Protein AF-A0A4Q1D822-F1 (afdb_monomer)

Nearest PDB structures (foldseek):
  1s52-assembly2_B  TM=8.138E-01  e=4.184E+00  Halobacterium salinarum

Foldseek 3Di:
DDPDPVVVVVVVVVVVVVVVVVVVVPDDPDPDDDDDCPVVVLVCLVVCLVVLVVVLVVLVVVLVVPPDALLSVLSVLLSVLSVLVSVLSVQVSCCVPVVDNPQCVVQNPVRSVVVSVVSVVSSVVSNVSSVVSNVVVVVVD

Solvent-accessible surface area (backbone atoms only — not comparable to full-atom values): 7660 Å² total; per-residue (Å²): 135,88,81,54,72,68,60,59,52,52,51,52,52,51,51,53,56,53,53,52,60,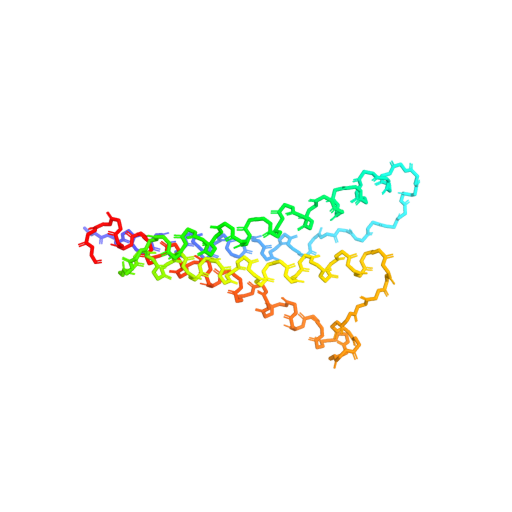62,55,72,74,65,71,75,86,80,84,82,88,85,88,85,64,66,66,62,55,48,52,49,56,60,52,43,53,60,54,49,51,51,50,36,53,51,32,47,52,51,22,61,69,40,71,71,60,52,40,19,55,8,37,44,32,32,25,53,14,45,47,47,47,46,52,51,51,52,48,52,48,41,27,73,76,66,74,46,53,65,47,36,73,76,50,35,68,69,41,21,54,49,52,50,52,50,45,48,54,49,24,53,51,28,34,53,52,8,52,50,30,31,53,38,34,76,69,78,96

Organism: NCBI:txid2508721

Radius of gyration: 19.36 Å; Cα contacts (8 Å, |Δi|>4): 103; chains: 1; bounding box: 50×47×45 Å

Secondary structure (DSSP, 8-state):
----HHHHHHHHHHHHHHHHHHHTT---------SSSHHHHHHHHHHHHHHHHHHHHHHHHHHHHS-SSHHHHHHHHHHHHHHHHHHHHHHHHHHHHH---HHHHHHHHHHHHHHHHHHHHHHHHHHHHHHHHHHHHHTT-

Mean predicted aligned error: 12.88 Å

Sequence (141 aa):
MKTSIRTKTAAALLCTVLSISAIAQSSPVDEGHMHGATGMSFWFGVMELPFLFICVVFAFMTASALKGGKFGKGMKLMAWGFVVMAVGHLHMQVDHFYHFNLFNLLFGETGGSLAWFLALVVTWLLSAAGFYSMYKAGKGR

pLDDT: mean 76.19, std 17.46, range [38.41, 95.0]

Structure (mmCIF, N/CA/C/O backbone):
data_AF-A0A4Q1D822-F1
#
_entry.id   AF-A0A4Q1D822-F1
#
loop_
_atom_site.group_PDB
_atom_site.id
_atom_site.type_symbol
_atom_site.label_atom_id
_atom_site.label_alt_id
_atom_site.label_comp_id
_atom_site.label_asym_id
_atom_site.label_entity_id
_atom_site.label_seq_id
_atom_site.pdbx_PDB_ins_code
_atom_site.Cartn_x
_atom_site.Cartn_y
_atom_site.Cartn_z
_atom_site.occupancy
_atom_site.B_iso_or_equiv
_atom_site.auth_seq_id
_atom_site.auth_comp_id
_atom_site.auth_asym_id
_atom_site.auth_atom_id
_atom_site.pdbx_PDB_model_num
ATOM 1 N N . MET A 1 1 ? -7.551 33.210 25.308 1.00 45.09 1 MET A N 1
ATOM 2 C CA . MET A 1 1 ? -7.482 32.966 23.850 1.00 45.09 1 MET A CA 1
ATOM 3 C C . MET A 1 1 ? -7.088 31.502 23.608 1.00 45.09 1 MET A C 1
ATOM 5 O O . MET A 1 1 ? -5.927 31.157 23.768 1.00 45.09 1 MET A O 1
ATOM 9 N N . LYS A 1 2 ? -8.056 30.603 23.362 1.00 49.00 2 LYS A N 1
ATOM 10 C CA . LYS A 1 2 ? -7.825 29.151 23.183 1.00 49.00 2 LYS A CA 1
ATOM 11 C C . LYS A 1 2 ? -7.451 28.867 21.722 1.00 49.00 2 LYS A C 1
ATOM 13 O O . LYS A 1 2 ? -8.322 28.584 20.905 1.00 49.00 2 LYS A O 1
ATOM 18 N N . THR A 1 3 ? -6.170 28.960 21.376 1.00 47.88 3 THR A N 1
ATOM 19 C CA . THR A 1 3 ? -5.669 28.496 20.074 1.00 47.88 3 THR A CA 1
ATOM 20 C C . THR A 1 3 ? -5.737 26.968 20.029 1.00 47.88 3 THR A C 1
ATOM 22 O O . THR A 1 3 ? -5.045 26.255 20.752 1.00 47.88 3 THR A O 1
ATOM 25 N N . SER A 1 4 ? -6.677 26.484 19.220 1.00 50.56 4 SER A N 1
ATOM 26 C CA . SER A 1 4 ? -7.065 25.084 19.072 1.00 50.56 4 SER A CA 1
ATOM 27 C C . SER A 1 4 ? -5.874 24.196 18.703 1.00 50.56 4 SER A C 1
ATOM 29 O O . SER A 1 4 ? -5.200 24.427 17.707 1.00 50.56 4 SER A O 1
ATOM 31 N N . ILE A 1 5 ? -5.652 23.122 19.464 1.00 55.75 5 ILE A N 1
ATOM 32 C CA . ILE A 1 5 ? -4.654 22.059 19.211 1.00 55.75 5 ILE A CA 1
ATOM 33 C C . ILE A 1 5 ? -4.689 21.528 17.758 1.00 55.75 5 ILE A C 1
ATOM 35 O O . ILE A 1 5 ? -3.686 21.027 17.246 1.00 55.75 5 ILE A O 1
ATOM 39 N N . ARG A 1 6 ? -5.823 21.690 17.063 1.00 50.84 6 ARG A N 1
ATOM 40 C CA . ARG A 1 6 ? -6.012 21.321 15.653 1.00 50.84 6 ARG A CA 1
ATOM 41 C C . ARG A 1 6 ? -5.179 22.150 14.667 1.00 50.84 6 ARG A C 1
ATOM 43 O O . ARG A 1 6 ? -4.726 21.595 13.675 1.00 50.84 6 ARG A O 1
ATOM 50 N N . THR A 1 7 ? -4.934 23.439 14.921 1.00 52.22 7 THR A N 1
ATOM 51 C CA . THR A 1 7 ? -4.110 24.261 14.009 1.00 52.22 7 THR A CA 1
ATOM 52 C C . THR A 1 7 ? -2.619 23.989 14.180 1.00 52.22 7 THR A C 1
ATOM 54 O O . THR A 1 7 ? -1.880 23.998 13.201 1.00 52.22 7 THR A O 1
ATOM 57 N N . LYS A 1 8 ? -2.178 23.649 15.397 1.00 47.47 8 LYS A N 1
ATOM 58 C CA . LYS A 1 8 ? -0.777 23.288 15.672 1.00 47.47 8 LYS A CA 1
ATOM 59 C C . LYS A 1 8 ? -0.382 21.943 15.050 1.00 47.47 8 LYS A C 1
ATOM 61 O O . LYS A 1 8 ? 0.723 21.804 14.543 1.00 47.47 8 LYS A O 1
ATOM 66 N N . THR A 1 9 ? -1.297 20.972 15.047 1.00 54.53 9 THR A N 1
ATOM 67 C CA . THR A 1 9 ? -1.075 19.643 14.445 1.00 54.53 9 THR A CA 1
ATOM 68 C C . THR A 1 9 ? -1.091 19.681 12.917 1.00 54.53 9 THR A C 1
ATOM 70 O O . THR A 1 9 ? -0.238 19.053 12.298 1.00 54.53 9 THR A O 1
ATOM 73 N N . ALA A 1 10 ? -1.982 20.469 12.305 1.00 55.44 10 ALA A N 1
ATOM 74 C CA . ALA A 1 10 ? -1.991 20.673 10.855 1.00 55.44 10 ALA A CA 1
ATOM 75 C C . ALA A 1 10 ? -0.714 21.374 10.356 1.00 55.44 10 ALA A C 1
ATOM 77 O O . ALA A 1 10 ? -0.135 20.942 9.365 1.00 55.44 10 ALA A O 1
ATOM 78 N N . ALA A 1 11 ? -0.230 22.396 11.072 1.00 56.34 11 ALA A N 1
ATOM 79 C CA . ALA A 1 11 ? 1.012 23.090 10.726 1.00 56.34 11 ALA A CA 1
ATOM 80 C C . ALA A 1 11 ? 2.258 22.191 10.870 1.00 56.34 11 ALA A C 1
ATOM 82 O O . ALA A 1 11 ? 3.143 22.233 10.022 1.00 56.34 11 ALA A O 1
ATOM 83 N N . ALA A 1 12 ? 2.309 21.330 11.894 1.00 57.88 12 ALA A N 1
ATOM 84 C CA . ALA A 1 12 ? 3.409 20.379 12.079 1.00 57.88 12 ALA A CA 1
ATOM 85 C C . ALA A 1 12 ? 3.443 19.286 10.991 1.00 57.88 12 ALA A C 1
ATOM 87 O O . ALA A 1 12 ? 4.521 18.920 10.521 1.00 57.88 12 ALA A O 1
ATOM 88 N N . LEU A 1 13 ? 2.273 18.807 10.551 1.00 56.47 13 LEU A N 1
ATOM 89 C CA . LEU A 1 13 ? 2.137 17.886 9.414 1.00 56.47 13 LEU A CA 1
ATOM 90 C C . LEU A 1 13 ? 2.542 18.553 8.091 1.00 56.47 13 LEU A C 1
ATOM 92 O O . LEU A 1 13 ? 3.227 17.938 7.283 1.00 56.47 13 LEU A O 1
ATOM 96 N N . LEU A 1 14 ? 2.185 19.826 7.887 1.00 52.56 14 LEU A N 1
ATOM 97 C CA . LEU A 1 14 ? 2.583 20.570 6.689 1.00 52.56 14 LEU A CA 1
ATOM 98 C C . LEU A 1 14 ? 4.102 20.814 6.644 1.00 52.56 14 LEU A C 1
ATOM 100 O O . LEU A 1 14 ? 4.722 20.609 5.605 1.00 52.56 14 LEU A O 1
ATOM 104 N N . CYS A 1 15 ? 4.713 21.191 7.775 1.00 51.56 15 CYS A N 1
ATOM 105 C CA . CYS A 1 15 ? 6.163 21.385 7.867 1.00 51.56 15 CYS A CA 1
ATOM 106 C C . CYS A 1 15 ? 6.942 20.083 7.652 1.00 51.56 15 CYS A C 1
ATOM 108 O O . CYS A 1 15 ? 7.953 20.098 6.962 1.00 51.56 15 CYS A O 1
ATOM 110 N N . THR A 1 16 ? 6.470 18.951 8.184 1.00 55.38 16 THR A N 1
ATOM 111 C CA . THR A 1 16 ? 7.148 17.655 7.983 1.00 55.38 16 THR A CA 1
ATOM 112 C C . THR A 1 16 ? 7.058 17.167 6.536 1.00 55.38 16 THR A C 1
ATOM 114 O O . THR A 1 16 ? 8.054 16.683 6.004 1.00 55.38 16 THR A O 1
ATOM 117 N N . VAL A 1 17 ? 5.926 17.370 5.852 1.00 56.91 17 VAL A N 1
ATOM 118 C CA . VAL A 1 17 ? 5.781 17.051 4.416 1.00 56.91 17 VAL A CA 1
ATOM 119 C C . VAL A 1 17 ? 6.678 17.941 3.537 1.00 56.91 17 VAL A C 1
ATOM 121 O O . VAL A 1 17 ? 7.291 17.453 2.582 1.00 56.91 17 VAL A O 1
ATOM 124 N N . LEU A 1 18 ? 6.823 19.225 3.882 1.00 53.97 18 LEU A N 1
ATOM 125 C CA . LEU A 1 18 ? 7.717 20.150 3.174 1.00 53.97 18 LEU A CA 1
ATOM 126 C C . LEU A 1 18 ? 9.202 19.808 3.384 1.00 53.97 18 LEU A C 1
ATOM 128 O O . LEU A 1 18 ? 9.978 19.871 2.433 1.00 53.97 18 LEU A O 1
ATOM 132 N N . SER A 1 19 ? 9.601 19.380 4.586 1.00 49.41 19 SER A N 1
ATOM 133 C CA . SER A 1 19 ? 10.987 18.973 4.862 1.00 49.41 19 SER A CA 1
ATOM 134 C C . SER A 1 19 ? 11.393 17.683 4.140 1.00 49.41 19 SER A C 1
ATOM 136 O O . SER A 1 19 ? 12.526 17.584 3.679 1.00 49.41 19 SER A O 1
ATOM 138 N N . ILE A 1 20 ? 10.485 16.714 3.984 1.00 54.12 20 ILE A N 1
ATOM 139 C CA . ILE A 1 20 ? 10.774 15.463 3.254 1.00 54.12 20 ILE A CA 1
ATOM 140 C C . ILE A 1 20 ? 10.948 15.730 1.749 1.00 54.12 20 ILE A C 1
ATOM 142 O O . ILE A 1 20 ? 11.806 15.124 1.111 1.00 54.12 20 ILE A O 1
ATOM 146 N N . SER A 1 21 ? 10.205 16.695 1.196 1.00 50.19 21 SER A N 1
ATOM 147 C CA . SER A 1 21 ? 10.321 17.091 -0.218 1.00 50.19 21 SER A CA 1
ATOM 148 C C . SER A 1 21 ? 11.667 17.758 -0.537 1.00 50.19 21 SER A C 1
ATOM 150 O O . SER A 1 21 ? 12.198 17.568 -1.626 1.00 50.19 21 SER A O 1
ATOM 152 N N . ALA A 1 22 ? 12.247 18.490 0.422 1.00 50.66 22 ALA A N 1
ATOM 153 C CA . ALA A 1 22 ? 13.563 19.113 0.270 1.00 50.66 22 ALA A CA 1
ATOM 154 C C . ALA A 1 22 ? 14.727 18.103 0.352 1.00 50.66 22 ALA A C 1
ATOM 156 O O . ALA A 1 22 ? 15.766 18.323 -0.261 1.00 50.66 22 ALA A O 1
ATOM 157 N N . ILE A 1 23 ? 14.554 16.991 1.077 1.00 51.72 23 ILE A N 1
ATOM 158 C CA . ILE A 1 23 ? 15.586 15.948 1.235 1.00 51.72 23 ILE A CA 1
ATOM 159 C C . ILE A 1 23 ? 15.535 14.932 0.080 1.00 51.72 23 ILE A C 1
ATOM 161 O O . ILE A 1 23 ? 16.567 14.413 -0.335 1.00 51.72 23 ILE A O 1
ATOM 165 N N . ALA A 1 24 ? 14.357 14.685 -0.502 1.00 47.56 24 ALA A N 1
ATOM 166 C CA . ALA A 1 24 ? 14.207 13.773 -1.641 1.00 47.56 24 ALA A CA 1
ATOM 167 C C . ALA A 1 24 ? 14.873 14.272 -2.945 1.00 47.56 24 ALA A C 1
ATOM 169 O O . ALA A 1 24 ? 15.074 13.484 -3.863 1.00 47.56 24 ALA A O 1
ATOM 170 N N . GLN A 1 25 ? 15.225 15.561 -3.035 1.00 48.28 25 GLN A N 1
ATOM 171 C CA . GLN A 1 25 ? 15.909 16.149 -4.197 1.00 48.28 25 GLN A CA 1
ATOM 172 C C . GLN A 1 25 ? 17.440 16.1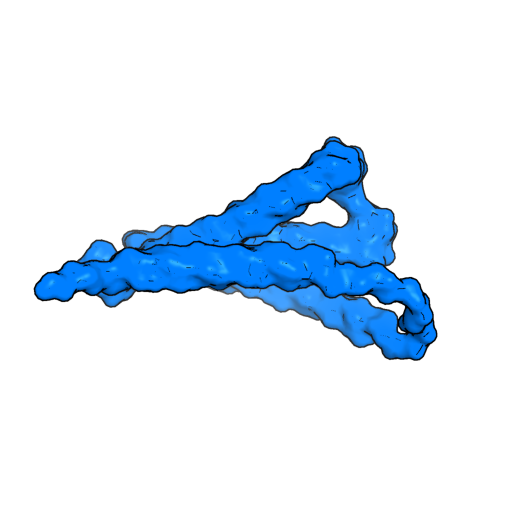91 -4.062 1.00 48.28 25 GLN A C 1
ATOM 174 O O . GLN A 1 25 ? 18.113 16.607 -5.001 1.00 48.28 25 GLN A O 1
ATOM 179 N N . SER A 1 26 ? 18.004 15.768 -2.925 1.00 42.22 26 SER A N 1
ATOM 180 C CA . SER A 1 26 ? 19.443 15.870 -2.649 1.00 42.22 26 SER A CA 1
ATOM 181 C C . SER A 1 26 ? 20.175 14.529 -2.630 1.00 42.22 26 SER A C 1
ATOM 183 O O . SER A 1 26 ? 21.231 14.436 -2.009 1.00 42.22 26 SER A O 1
ATOM 185 N N . SER A 1 27 ? 19.645 13.480 -3.264 1.00 41.59 27 SER A N 1
ATOM 186 C CA . SER A 1 27 ? 20.419 12.249 -3.449 1.00 41.59 27 SER A CA 1
ATOM 187 C C . SER A 1 27 ? 21.481 12.486 -4.529 1.00 41.59 27 SER A C 1
ATOM 189 O O . SER A 1 27 ? 21.111 12.722 -5.680 1.00 41.59 27 SER A O 1
ATOM 191 N N . PRO A 1 28 ? 22.786 12.454 -4.198 1.00 43.53 28 PRO A N 1
ATOM 192 C CA . PRO A 1 28 ? 23.818 12.437 -5.220 1.00 43.53 28 PRO A CA 1
ATOM 193 C C . PRO A 1 28 ? 23.679 11.145 -6.034 1.00 43.53 28 PRO A C 1
ATOM 195 O O . PRO A 1 28 ? 23.493 10.062 -5.478 1.00 43.53 28 PRO A O 1
ATOM 198 N N . VAL A 1 29 ? 23.746 11.278 -7.358 1.00 45.53 29 VAL A N 1
ATOM 199 C CA . VAL A 1 29 ? 23.978 10.161 -8.275 1.00 45.53 29 VAL A CA 1
ATOM 200 C C . VAL A 1 29 ? 25.403 9.687 -8.002 1.00 45.53 29 VAL A C 1
ATOM 202 O O . VAL A 1 29 ? 26.357 10.335 -8.423 1.00 45.53 29 VAL A O 1
ATOM 205 N N . ASP A 1 30 ? 25.544 8.629 -7.206 1.00 38.41 30 ASP A N 1
ATOM 206 C CA . ASP A 1 30 ? 26.844 8.043 -6.886 1.00 38.41 30 ASP A CA 1
ATOM 207 C C . ASP A 1 30 ? 27.237 7.074 -8.009 1.00 38.41 30 ASP A C 1
ATOM 209 O O . ASP A 1 30 ? 26.714 5.961 -8.127 1.00 38.41 30 ASP A O 1
ATOM 213 N N . GLU A 1 31 ? 28.125 7.538 -8.888 1.00 45.25 31 GLU A N 1
ATOM 214 C CA . GLU A 1 31 ? 28.810 6.694 -9.856 1.00 45.25 31 GLU A CA 1
ATOM 215 C C . GLU A 1 31 ? 29.879 5.849 -9.144 1.00 45.25 31 GLU A C 1
ATOM 217 O O . GLU A 1 31 ? 30.940 6.331 -8.763 1.00 45.25 31 GLU A O 1
ATOM 222 N N . GLY A 1 32 ? 29.617 4.545 -9.046 1.00 43.91 32 GLY A N 1
ATOM 223 C CA . GLY A 1 32 ? 30.651 3.515 -9.127 1.00 43.91 32 GLY A CA 1
ATOM 224 C C . GLY A 1 32 ? 31.504 3.253 -7.885 1.00 43.91 32 GLY A C 1
ATOM 225 O O . GLY A 1 32 ? 32.682 3.593 -7.871 1.00 43.91 32 GLY A O 1
ATOM 226 N N . HIS A 1 33 ? 30.993 2.434 -6.958 1.00 38.62 33 HIS A N 1
ATOM 227 C CA . HIS A 1 33 ? 31.802 1.508 -6.146 1.00 38.62 33 HIS A CA 1
ATOM 228 C C . HIS A 1 33 ? 31.252 0.073 -6.277 1.00 38.62 33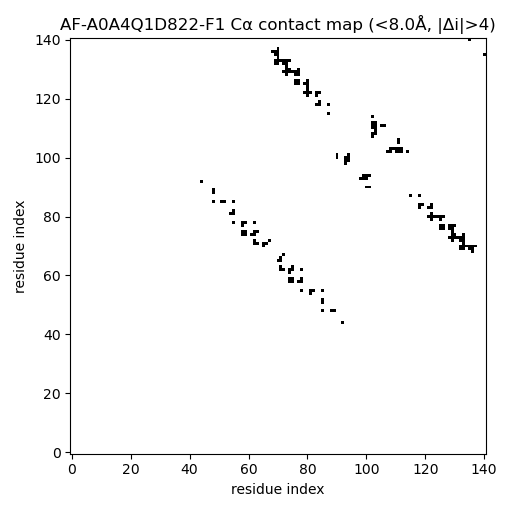 HIS A C 1
ATOM 230 O O . HIS A 1 33 ? 30.341 -0.354 -5.570 1.00 38.62 33 HIS A O 1
ATOM 236 N N . MET A 1 34 ? 31.812 -0.676 -7.232 1.00 49.44 34 MET A N 1
ATOM 237 C CA . MET A 1 34 ? 31.618 -2.120 -7.400 1.00 49.44 34 MET A CA 1
ATOM 238 C C . MET A 1 34 ? 32.492 -2.909 -6.408 1.00 49.44 34 MET A C 1
ATOM 240 O O . MET A 1 34 ? 33.631 -2.528 -6.158 1.00 49.44 34 MET A O 1
ATOM 244 N N . HIS A 1 35 ? 31.969 -4.066 -5.976 1.00 46.47 35 HIS A N 1
ATOM 245 C CA . HIS A 1 35 ? 32.593 -5.162 -5.203 1.00 46.47 35 HIS A CA 1
ATOM 246 C C . HIS A 1 35 ? 32.416 -5.152 -3.671 1.00 46.47 35 HIS A C 1
ATOM 248 O O . HIS A 1 35 ? 33.328 -4.839 -2.916 1.00 46.47 35 HIS A O 1
ATOM 254 N N . GLY A 1 36 ? 31.253 -5.635 -3.204 1.00 43.97 36 GLY A N 1
ATOM 255 C CA . GLY A 1 36 ? 31.102 -6.129 -1.823 1.00 43.97 36 GLY A CA 1
ATOM 256 C C . GLY A 1 36 ? 29.669 -6.372 -1.328 1.00 43.97 36 GLY A C 1
ATOM 257 O O . GLY A 1 36 ? 29.459 -7.220 -0.468 1.00 43.97 36 GLY A O 1
ATOM 258 N N . ALA A 1 37 ? 28.672 -5.677 -1.885 1.00 52.50 37 ALA A N 1
ATOM 259 C CA . ALA A 1 37 ? 27.312 -5.627 -1.323 1.00 52.50 37 ALA A CA 1
ATOM 260 C C . ALA A 1 37 ? 26.236 -6.422 -2.097 1.00 52.50 37 ALA A C 1
ATOM 262 O O . ALA A 1 37 ? 25.056 -6.336 -1.771 1.00 52.50 37 ALA A O 1
ATOM 263 N N . THR A 1 38 ? 26.597 -7.199 -3.122 1.00 62.94 38 THR A N 1
ATOM 264 C CA . THR A 1 38 ? 25.611 -7.828 -4.024 1.00 62.94 38 THR A CA 1
ATOM 265 C C . THR A 1 38 ? 24.881 -9.015 -3.396 1.00 62.94 38 THR A C 1
ATOM 267 O O . THR A 1 38 ? 23.672 -9.148 -3.560 1.00 62.94 38 THR A O 1
ATOM 270 N N . GLY A 1 39 ? 25.581 -9.854 -2.626 1.00 67.12 39 GLY A N 1
ATOM 271 C CA . GLY A 1 39 ? 24.971 -11.033 -2.004 1.00 67.12 39 GLY A CA 1
ATOM 272 C C . GLY A 1 39 ? 23.948 -10.673 -0.925 1.00 67.12 39 GLY A C 1
ATOM 273 O O . GLY A 1 39 ? 22.840 -11.198 -0.924 1.00 67.12 39 GLY A O 1
ATOM 274 N N . MET A 1 40 ? 24.294 -9.756 -0.017 1.00 76.44 40 MET A N 1
ATOM 275 C CA . MET A 1 40 ? 23.429 -9.411 1.115 1.00 76.44 40 MET A CA 1
ATOM 276 C C . MET A 1 40 ? 22.145 -8.708 0.660 1.00 76.44 40 MET A C 1
ATOM 278 O O . MET A 1 40 ? 21.065 -9.116 1.079 1.00 76.44 40 MET A O 1
ATOM 282 N N . SER A 1 41 ? 22.236 -7.725 -0.240 1.00 78.06 41 SER A N 1
ATOM 283 C CA . SER A 1 41 ? 21.062 -7.035 -0.796 1.00 78.06 41 SER A CA 1
ATOM 284 C C . SER A 1 41 ? 20.138 -7.986 -1.562 1.00 78.06 41 SER A C 1
ATOM 286 O O . SER A 1 41 ? 18.921 -7.905 -1.410 1.00 78.06 41 SER A O 1
ATOM 288 N N . PHE A 1 42 ? 20.707 -8.945 -2.305 1.00 79.62 42 PHE A N 1
ATOM 289 C CA . PHE A 1 42 ? 19.938 -10.003 -2.963 1.00 79.62 42 PHE A CA 1
ATOM 290 C C . PHE A 1 42 ? 19.173 -10.863 -1.950 1.00 79.62 42 PHE A C 1
ATOM 292 O O . PHE A 1 42 ? 17.959 -11.021 -2.059 1.00 79.62 42 PHE A O 1
ATOM 299 N N . TRP A 1 43 ? 19.857 -11.372 -0.922 1.00 82.75 43 TRP A N 1
ATOM 300 C CA . TRP A 1 43 ? 19.226 -12.187 0.119 1.00 82.75 43 TRP A CA 1
ATOM 301 C C . TRP A 1 43 ? 18.157 -11.418 0.902 1.00 82.75 43 TRP A C 1
ATOM 303 O O . TRP A 1 43 ? 17.116 -11.995 1.209 1.00 82.75 43 TRP A O 1
ATOM 313 N N . PHE A 1 44 ? 18.364 -10.128 1.183 1.00 83.56 44 PHE A N 1
ATOM 314 C CA . PHE A 1 44 ? 17.339 -9.284 1.802 1.00 83.56 44 PHE A CA 1
ATOM 315 C C . PHE A 1 44 ? 16.114 -9.116 0.903 1.00 83.56 44 PHE A C 1
ATOM 317 O O . PHE A 1 44 ? 15.005 -9.306 1.392 1.00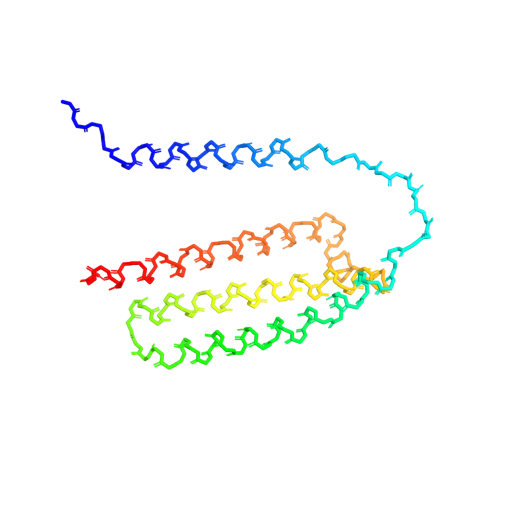 83.56 44 PHE A O 1
ATOM 324 N N . GLY A 1 45 ? 16.291 -8.834 -0.391 1.00 81.00 45 GLY A N 1
ATOM 325 C CA . GLY A 1 45 ? 15.169 -8.714 -1.328 1.00 81.00 45 GLY A CA 1
ATOM 326 C C . GLY A 1 45 ? 14.401 -10.025 -1.520 1.00 81.00 45 GLY A C 1
ATOM 327 O O . GLY A 1 45 ? 13.170 -10.039 -1.541 1.00 81.00 45 GLY A O 1
ATOM 328 N N . VAL A 1 46 ? 15.110 -11.157 -1.569 1.00 83.38 46 VAL A N 1
ATOM 329 C CA . VAL A 1 46 ? 14.488 -12.488 -1.646 1.00 83.38 46 VAL A CA 1
ATOM 330 C C . VAL A 1 46 ? 13.733 -12.831 -0.363 1.00 83.38 46 VAL A C 1
ATOM 332 O O . VAL A 1 46 ? 12.636 -13.375 -0.443 1.00 83.38 46 VAL A O 1
ATOM 335 N N . MET A 1 47 ? 14.286 -12.511 0.810 1.00 87.25 47 MET A N 1
ATOM 336 C CA . MET A 1 47 ? 13.633 -12.753 2.103 1.00 87.25 47 MET A CA 1
ATOM 337 C C . MET A 1 47 ? 12.498 -11.766 2.389 1.00 87.25 47 MET A C 1
ATOM 339 O O . MET A 1 47 ? 11.559 -12.105 3.107 1.00 87.25 47 MET A O 1
ATOM 343 N N . GLU A 1 48 ? 12.535 -10.569 1.812 1.00 86.81 48 GLU A N 1
ATOM 344 C CA . GLU A 1 48 ? 11.475 -9.573 1.934 1.00 86.81 48 GLU A CA 1
ATOM 345 C C . GLU A 1 48 ? 10.142 -10.105 1.394 1.00 86.81 48 GLU A C 1
ATOM 347 O O . GLU A 1 48 ? 9.127 -9.998 2.081 1.00 86.81 48 GLU A O 1
ATOM 352 N N . LEU A 1 49 ? 10.133 -10.753 0.225 1.00 88.44 49 LEU A N 1
ATOM 353 C CA . LEU A 1 49 ? 8.909 -11.269 -0.400 1.00 88.44 49 LEU A CA 1
ATOM 354 C C . LEU A 1 49 ? 8.100 -12.250 0.477 1.00 88.44 49 LEU A C 1
ATOM 356 O O . LEU A 1 49 ? 6.897 -12.021 0.639 1.00 88.44 49 LEU A O 1
ATOM 360 N N . PRO A 1 50 ? 8.677 -13.313 1.078 1.00 88.81 50 PRO A N 1
ATOM 361 C CA . PRO A 1 50 ? 7.930 -14.206 1.957 1.00 88.81 50 PRO A CA 1
ATOM 362 C C . PRO A 1 50 ? 7.468 -13.512 3.243 1.00 88.81 50 PRO A C 1
ATOM 364 O O . PRO A 1 50 ? 6.331 -13.738 3.662 1.00 88.81 50 PRO A O 1
ATOM 367 N N . PHE A 1 51 ? 8.274 -12.634 3.853 1.00 91.44 51 PHE A N 1
ATOM 368 C CA . PHE A 1 51 ? 7.829 -11.881 5.035 1.00 91.44 51 PHE A CA 1
ATOM 369 C C . PHE A 1 51 ? 6.660 -10.958 4.715 1.00 91.44 51 PHE A C 1
ATOM 371 O O . PHE A 1 51 ? 5.694 -10.875 5.478 1.00 91.44 51 PHE A O 1
ATOM 378 N N . LEU A 1 52 ? 6.726 -10.296 3.568 1.00 91.00 52 LEU A N 1
ATOM 379 C CA . LEU A 1 52 ? 5.705 -9.371 3.122 1.00 91.00 52 LEU A CA 1
ATOM 380 C C . LEU A 1 52 ? 4.416 -10.127 2.763 1.00 91.00 52 LEU A C 1
ATOM 382 O O . LEU A 1 52 ? 3.330 -9.727 3.189 1.00 91.00 52 LEU A O 1
ATOM 386 N N . PHE A 1 53 ? 4.525 -11.282 2.104 1.00 90.88 53 PHE A N 1
ATOM 387 C CA . PHE A 1 53 ? 3.388 -12.164 1.842 1.00 90.88 53 PHE A CA 1
ATOM 388 C C . PHE A 1 53 ? 2.693 -12.608 3.137 1.00 90.88 53 PHE A C 1
ATOM 390 O O . PHE A 1 53 ? 1.477 -12.451 3.275 1.00 90.88 53 PHE A O 1
ATOM 397 N N . ILE A 1 54 ? 3.460 -13.099 4.116 1.00 93.25 54 ILE A N 1
ATOM 398 C CA . ILE A 1 54 ? 2.929 -13.496 5.427 1.00 93.25 54 ILE A CA 1
ATOM 399 C C . ILE A 1 54 ? 2.263 -12.292 6.108 1.00 93.25 54 ILE A C 1
ATOM 401 O O . ILE A 1 54 ? 1.140 -12.414 6.595 1.00 93.25 54 ILE A O 1
ATOM 405 N N . CYS A 1 55 ? 2.897 -11.118 6.090 1.00 93.38 55 CYS A N 1
ATOM 406 C CA . CYS A 1 55 ? 2.344 -9.890 6.663 1.00 93.38 55 CYS A CA 1
ATOM 407 C C . CYS A 1 55 ? 0.969 -9.541 6.069 1.00 93.38 55 CYS A C 1
ATOM 409 O O . CYS A 1 55 ? 0.017 -9.298 6.814 1.00 93.38 55 CYS A O 1
ATOM 411 N N . VAL A 1 56 ? 0.828 -9.587 4.741 1.00 93.50 56 VAL A N 1
ATOM 412 C CA . VAL A 1 56 ? -0.445 -9.318 4.052 1.00 93.50 56 VAL A CA 1
ATOM 413 C C . VAL A 1 56 ? -1.512 -10.344 4.436 1.00 93.50 56 VAL A C 1
ATOM 415 O O . VAL A 1 56 ? -2.639 -9.965 4.772 1.00 93.50 56 VAL A O 1
ATOM 418 N N . VAL A 1 57 ? -1.170 -11.636 4.445 1.00 93.38 57 VAL A N 1
ATOM 419 C CA . VAL A 1 57 ? -2.098 -12.709 4.840 1.00 93.38 57 VAL A CA 1
ATOM 420 C C . VAL A 1 57 ? -2.583 -12.500 6.273 1.00 93.38 57 VAL A C 1
ATOM 422 O O . VAL A 1 57 ? -3.792 -12.470 6.518 1.00 93.38 57 VAL A O 1
ATOM 425 N N . PHE A 1 58 ? -1.668 -12.273 7.215 1.00 93.94 58 PHE A N 1
ATOM 426 C CA . PHE A 1 58 ? -2.023 -12.024 8.610 1.00 93.94 58 PHE A CA 1
ATOM 427 C C . PHE A 1 58 ? -2.812 -10.726 8.789 1.00 93.94 58 PHE A C 1
ATOM 429 O O . PHE A 1 58 ? -3.718 -10.683 9.626 1.00 93.94 58 PHE A O 1
ATOM 436 N N . ALA A 1 59 ? -2.551 -9.690 7.992 1.00 91.31 59 ALA A N 1
ATOM 437 C CA . ALA A 1 59 ? -3.342 -8.465 8.016 1.00 91.31 59 ALA A CA 1
ATOM 438 C C . ALA A 1 59 ? -4.805 -8.731 7.622 1.00 91.31 59 ALA A C 1
ATOM 440 O O . ALA A 1 59 ? -5.715 -8.260 8.311 1.00 91.31 59 ALA A O 1
ATOM 441 N N . PHE A 1 60 ? -5.056 -9.541 6.587 1.00 91.38 60 PHE A N 1
ATOM 442 C CA . PHE A 1 60 ? -6.417 -9.941 6.205 1.00 91.38 60 PHE A CA 1
ATOM 443 C C . PHE A 1 60 ? -7.068 -10.906 7.197 1.00 91.38 60 PHE A C 1
ATOM 445 O O . PHE A 1 60 ? -8.259 -10.756 7.489 1.00 91.38 60 PHE A O 1
ATOM 452 N N . MET A 1 61 ? -6.316 -11.865 7.744 1.00 92.06 61 MET A N 1
ATOM 453 C CA . MET A 1 61 ? -6.811 -12.754 8.801 1.00 92.06 61 MET A CA 1
ATOM 454 C C . MET A 1 61 ? -7.240 -11.944 10.026 1.00 92.06 61 MET A C 1
ATOM 456 O O . MET A 1 61 ? -8.352 -12.114 10.522 1.00 92.06 61 MET A O 1
ATOM 460 N N . THR A 1 62 ? -6.410 -10.992 10.452 1.00 90.38 62 THR A N 1
ATOM 461 C CA . THR A 1 62 ? -6.706 -10.087 11.570 1.00 90.38 62 THR A CA 1
ATOM 462 C C . THR A 1 62 ? -7.914 -9.208 11.256 1.00 90.38 62 THR A C 1
ATOM 464 O O . THR A 1 62 ? -8.834 -9.111 12.067 1.00 90.38 62 THR A O 1
ATOM 467 N N . ALA A 1 63 ? -7.980 -8.622 10.057 1.00 89.50 63 ALA A N 1
ATOM 468 C CA . ALA A 1 63 ? -9.134 -7.833 9.627 1.00 89.50 63 ALA A CA 1
ATOM 469 C C . ALA A 1 63 ? -10.441 -8.648 9.612 1.00 89.50 63 ALA A C 1
ATOM 471 O O . ALA A 1 63 ? -11.504 -8.099 9.897 1.00 89.50 63 ALA A O 1
ATOM 472 N N . SER A 1 64 ? -10.368 -9.944 9.299 1.00 87.00 64 SER A N 1
ATOM 473 C CA . SER A 1 64 ? -11.525 -10.850 9.265 1.00 87.00 64 SER A CA 1
ATOM 474 C C . SER A 1 64 ? -11.934 -11.335 10.658 1.00 87.00 64 SER A C 1
ATOM 476 O O . SER A 1 64 ? -13.125 -11.499 10.928 1.00 87.00 64 SER A O 1
ATOM 478 N N . ALA A 1 65 ? -10.964 -11.531 11.555 1.00 89.31 65 ALA A N 1
ATOM 479 C CA . ALA A 1 65 ? -11.202 -11.890 12.951 1.00 89.31 65 ALA A CA 1
ATOM 480 C C . ALA A 1 65 ? -11.854 -10.740 13.737 1.00 89.31 65 ALA A C 1
ATOM 482 O O . ALA A 1 65 ? -12.709 -10.973 14.593 1.00 89.31 65 ALA A O 1
ATOM 483 N N . LEU A 1 66 ? -11.517 -9.492 13.399 1.00 84.94 66 LEU A N 1
ATOM 484 C CA . LEU A 1 66 ? -12.147 -8.280 13.923 1.00 84.94 66 LEU A CA 1
ATOM 485 C C . LEU A 1 66 ? -13.527 -8.070 13.266 1.00 84.94 66 LEU A C 1
ATOM 487 O O . LEU A 1 66 ? -13.733 -7.156 12.463 1.00 84.94 66 LEU A O 1
ATOM 491 N N . LYS A 1 67 ? -14.478 -8.962 13.575 1.00 63.09 67 LYS A N 1
ATOM 492 C CA . LYS A 1 67 ? -15.842 -8.971 13.025 1.00 63.09 67 LYS A CA 1
ATOM 493 C C . LYS A 1 67 ? -16.587 -7.664 13.322 1.00 63.09 67 LYS A C 1
ATOM 495 O O . LYS A 1 67 ? -17.089 -7.464 14.421 1.00 63.09 67 LYS A O 1
ATOM 500 N N . GLY A 1 68 ? -16.751 -6.840 12.286 1.00 70.06 68 GLY A N 1
ATOM 501 C CA . GLY A 1 68 ? -17.702 -5.727 12.253 1.00 70.06 68 GLY A CA 1
ATOM 502 C C . GLY A 1 68 ? -17.287 -4.488 13.058 1.00 70.06 68 GLY A C 1
ATOM 503 O O . GLY A 1 68 ? -16.628 -4.552 14.088 1.00 70.06 68 GLY A O 1
ATOM 504 N N . GLY A 1 69 ? -17.681 -3.315 12.560 1.00 78.94 69 GLY A N 1
ATOM 505 C CA . GLY A 1 69 ? -17.424 -2.023 13.201 1.00 78.94 69 GLY A CA 1
ATOM 506 C C . GLY A 1 69 ? -16.283 -1.214 12.576 1.00 78.94 69 GLY A C 1
ATOM 507 O O . GLY A 1 69 ? -15.611 -1.624 11.627 1.00 78.94 69 GLY A O 1
ATOM 508 N N . LYS A 1 70 ? -16.079 -0.004 13.106 1.00 81.94 70 LYS A N 1
ATOM 509 C CA . LYS A 1 70 ? -15.083 0.960 12.601 1.00 81.94 70 LYS A CA 1
ATOM 510 C C . LYS A 1 70 ? -13.646 0.451 12.766 1.00 81.94 70 LYS A C 1
ATOM 512 O O . LYS A 1 70 ? -12.793 0.783 11.948 1.00 81.94 70 LYS A O 1
ATOM 517 N N . PHE A 1 71 ? -13.392 -0.389 13.770 1.00 85.94 71 PHE A N 1
ATOM 518 C CA . PHE A 1 71 ? -12.073 -0.975 13.999 1.00 85.94 71 PHE A CA 1
ATOM 519 C C . PHE A 1 71 ? -11.709 -1.992 12.908 1.00 85.94 71 PHE A C 1
ATOM 521 O O . PHE A 1 71 ? -10.711 -1.807 12.217 1.00 85.94 71 PHE A O 1
ATOM 528 N N . GLY A 1 72 ? -12.573 -2.985 12.656 1.00 86.25 72 GLY A N 1
ATOM 529 C CA . GLY A 1 72 ? -12.373 -3.969 11.584 1.00 86.25 72 GLY A CA 1
ATOM 530 C C . GLY A 1 72 ? -12.313 -3.332 10.191 1.00 86.25 72 GLY A C 1
ATOM 531 O O . GLY A 1 72 ? -11.457 -3.686 9.383 1.00 86.25 72 GLY A O 1
ATOM 532 N N . LYS A 1 73 ? -13.143 -2.308 9.924 1.00 88.56 73 LYS A N 1
ATOM 533 C CA . LYS A 1 73 ? -13.046 -1.512 8.685 1.00 88.56 73 LYS A CA 1
ATOM 534 C C . LYS A 1 73 ? -11.674 -0.842 8.543 1.00 88.56 73 LYS A C 1
ATOM 536 O O . LYS A 1 73 ? -11.115 -0.847 7.451 1.00 88.56 73 LYS A O 1
ATOM 541 N N . GLY A 1 74 ? -11.136 -0.295 9.633 1.00 90.69 74 GLY A N 1
ATOM 542 C CA . GLY A 1 74 ? -9.803 0.305 9.652 1.00 90.69 74 GLY A CA 1
ATOM 543 C C . GLY A 1 74 ? -8.702 -0.710 9.365 1.00 90.69 74 GLY A C 1
ATOM 544 O O . GLY A 1 74 ? -7.860 -0.470 8.503 1.00 90.69 74 GLY A O 1
ATOM 545 N N . MET A 1 75 ? -8.771 -1.882 9.998 1.00 92.19 75 MET A N 1
ATOM 546 C CA . MET A 1 75 ? -7.815 -2.963 9.751 1.00 92.19 75 MET A CA 1
ATOM 547 C C . MET A 1 75 ? -7.875 -3.471 8.302 1.00 92.19 75 MET A C 1
ATOM 549 O O . MET A 1 75 ? -6.846 -3.775 7.706 1.00 92.19 75 MET A O 1
ATOM 553 N N . LYS A 1 76 ? -9.063 -3.498 7.686 1.00 92.50 76 LYS A N 1
ATOM 554 C CA . LYS A 1 76 ? -9.215 -3.864 6.270 1.00 92.50 76 LYS A CA 1
ATOM 555 C C . LYS A 1 76 ? -8.566 -2.846 5.328 1.00 92.50 76 LYS A C 1
ATOM 557 O O . LYS A 1 76 ? -7.963 -3.245 4.340 1.00 92.50 76 LYS A O 1
ATOM 562 N N . LEU A 1 77 ? -8.674 -1.549 5.630 1.00 93.62 77 LEU A N 1
ATOM 563 C CA . LEU A 1 77 ? -7.995 -0.493 4.866 1.00 93.62 77 LEU A CA 1
ATOM 564 C C . LEU A 1 77 ? -6.470 -0.605 4.997 1.00 93.62 77 LEU A C 1
ATOM 566 O O . LEU A 1 77 ? -5.777 -0.509 3.990 1.00 93.62 77 LEU A O 1
ATOM 570 N N . MET A 1 78 ? -5.963 -0.898 6.200 1.00 93.25 78 MET A N 1
ATOM 571 C CA . MET A 1 78 ? -4.540 -1.193 6.417 1.00 93.25 78 MET A CA 1
ATOM 572 C C 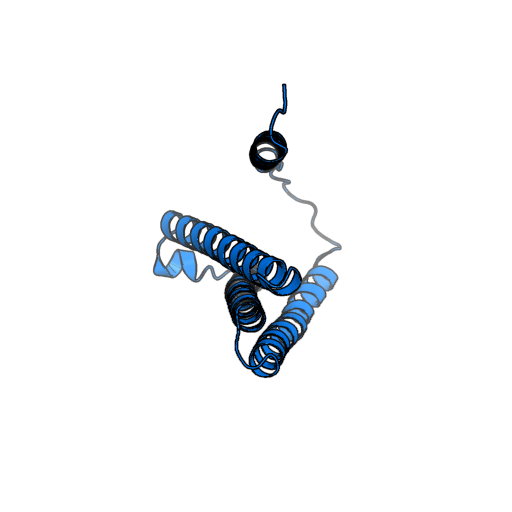. MET A 1 78 ? -4.072 -2.392 5.590 1.00 93.25 78 MET A C 1
ATOM 574 O O . MET A 1 78 ? -3.056 -2.300 4.910 1.00 93.25 78 MET A O 1
ATOM 578 N N . ALA A 1 79 ? -4.828 -3.496 5.606 1.00 93.88 79 ALA A N 1
ATOM 579 C CA . ALA A 1 79 ? -4.491 -4.694 4.839 1.00 93.88 79 ALA A CA 1
ATOM 580 C C . ALA A 1 79 ? -4.408 -4.400 3.332 1.00 93.88 79 ALA A C 1
ATOM 582 O O . ALA A 1 79 ? -3.460 -4.820 2.677 1.00 93.88 79 ALA A O 1
ATOM 583 N N . TRP A 1 80 ? -5.339 -3.606 2.790 1.00 94.75 80 TRP A N 1
ATOM 584 C CA . TRP A 1 80 ? -5.256 -3.135 1.405 1.00 94.75 80 TRP A CA 1
ATOM 585 C C . TRP A 1 80 ? -4.043 -2.233 1.149 1.00 94.75 80 TRP A C 1
ATOM 587 O O . TRP A 1 80 ? -3.418 -2.361 0.101 1.00 94.75 80 TRP A O 1
ATOM 597 N N . GLY A 1 81 ? -3.670 -1.368 2.095 1.00 93.56 81 GLY A N 1
ATOM 598 C CA . GLY A 1 81 ? -2.430 -0.590 2.012 1.00 93.56 81 GLY A CA 1
ATOM 599 C C . GLY A 1 81 ? -1.192 -1.487 1.916 1.00 93.56 81 GLY A C 1
ATOM 600 O O . GLY A 1 81 ? -0.347 -1.275 1.050 1.00 93.56 81 GLY A O 1
ATOM 601 N N . PHE A 1 82 ? -1.125 -2.545 2.728 1.00 93.94 82 PHE A N 1
ATOM 602 C CA . PHE A 1 82 ? -0.038 -3.525 2.660 1.00 93.94 82 PHE A CA 1
ATOM 603 C C . PHE A 1 82 ? -0.013 -4.306 1.346 1.00 93.94 82 PHE A C 1
ATOM 605 O O . PHE A 1 82 ? 1.072 -4.619 0.875 1.00 93.94 82 PHE A O 1
ATOM 612 N N . VAL A 1 83 ? -1.159 -4.569 0.710 1.00 94.38 83 VAL A N 1
ATOM 613 C CA . VAL A 1 83 ? -1.187 -5.163 -0.641 1.00 94.38 83 VAL A CA 1
ATOM 614 C C . VAL A 1 83 ? -0.557 -4.229 -1.669 1.00 94.38 83 VAL A C 1
ATOM 616 O O . VAL A 1 83 ? 0.256 -4.672 -2.475 1.00 94.38 83 VAL A O 1
ATOM 619 N N . VAL A 1 84 ? -0.907 -2.941 -1.658 1.00 93.75 84 VAL A N 1
ATOM 620 C CA . VAL A 1 84 ? -0.337 -1.984 -2.621 1.00 93.75 84 VAL A CA 1
ATOM 621 C C . VAL A 1 84 ? 1.172 -1.844 -2.404 1.00 93.75 84 VAL A C 1
ATOM 623 O O . VAL A 1 84 ? 1.934 -1.894 -3.368 1.00 93.75 84 VAL A O 1
ATOM 626 N N . MET A 1 85 ? 1.612 -1.785 -1.144 1.00 92.81 85 MET A N 1
ATOM 627 C CA . MET A 1 85 ? 3.030 -1.829 -0.781 1.00 92.81 85 MET A CA 1
ATOM 628 C C . MET A 1 85 ? 3.704 -3.121 -1.268 1.00 92.81 85 MET A C 1
ATOM 630 O O . MET A 1 85 ? 4.774 -3.054 -1.862 1.00 92.81 85 MET A O 1
ATOM 634 N N . ALA A 1 86 ? 3.061 -4.280 -1.093 1.00 91.50 86 ALA A N 1
ATOM 635 C CA . ALA A 1 86 ? 3.569 -5.573 -1.552 1.00 91.50 86 ALA A CA 1
ATOM 636 C C . ALA A 1 86 ? 3.876 -5.590 -3.039 1.00 91.50 86 ALA A C 1
ATOM 638 O O . ALA A 1 86 ? 4.952 -6.012 -3.452 1.00 91.50 86 ALA A O 1
ATOM 639 N N . VAL A 1 87 ? 2.923 -5.112 -3.835 1.00 90.62 87 VAL A N 1
ATOM 640 C CA . VAL A 1 87 ? 3.067 -5.031 -5.286 1.00 90.62 87 VAL A CA 1
ATOM 641 C C . VAL A 1 87 ? 4.178 -4.048 -5.657 1.00 90.62 87 VAL A C 1
ATOM 643 O O . VAL A 1 87 ? 4.958 -4.340 -6.559 1.00 90.62 87 VAL A O 1
ATOM 646 N N . GLY A 1 88 ? 4.296 -2.926 -4.940 1.00 88.69 88 GLY A N 1
ATOM 647 C CA . GLY A 1 88 ? 5.385 -1.966 -5.130 1.00 88.69 88 GLY A CA 1
ATOM 648 C C . GLY A 1 88 ? 6.765 -2.575 -4.872 1.00 88.69 88 GLY A C 1
ATOM 649 O O . GLY A 1 88 ? 7.644 -2.475 -5.723 1.00 88.69 88 GLY A O 1
ATOM 650 N N . HIS A 1 89 ? 6.945 -3.271 -3.749 1.00 89.25 89 HIS A N 1
ATOM 651 C CA . HIS A 1 89 ? 8.207 -3.947 -3.432 1.00 89.25 89 HIS A CA 1
ATOM 652 C C . HIS A 1 89 ? 8.501 -5.090 -4.407 1.00 89.25 89 HIS A C 1
ATOM 654 O O . HIS A 1 89 ? 9.620 -5.189 -4.897 1.00 89.25 89 HIS A O 1
ATOM 660 N N . LEU A 1 90 ? 7.499 -5.893 -4.782 1.00 88.06 90 LEU A N 1
ATOM 661 C CA . LEU A 1 90 ? 7.651 -6.909 -5.827 1.00 88.06 90 LEU A CA 1
ATOM 662 C C . LEU A 1 90 ? 8.135 -6.280 -7.141 1.00 88.06 90 LEU A C 1
ATOM 664 O O . LEU A 1 90 ? 9.068 -6.793 -7.749 1.00 88.06 90 LEU A O 1
ATOM 668 N N . HIS A 1 91 ? 7.543 -5.156 -7.556 1.00 86.06 91 HIS A N 1
ATOM 669 C CA . HIS A 1 91 ? 7.978 -4.423 -8.743 1.00 86.06 91 HIS A CA 1
ATOM 670 C C . HIS A 1 91 ? 9.436 -3.958 -8.621 1.00 86.06 91 HIS A C 1
ATOM 672 O O . HIS A 1 91 ? 10.212 -4.185 -9.544 1.00 86.06 91 HIS A O 1
ATOM 678 N N . MET A 1 92 ? 9.827 -3.363 -7.487 1.00 84.88 92 MET A N 1
ATOM 679 C CA . MET A 1 92 ? 11.214 -2.932 -7.254 1.00 84.88 92 MET A CA 1
ATOM 680 C C . MET A 1 92 ? 12.197 -4.104 -7.301 1.00 84.88 92 MET A C 1
ATOM 682 O O . MET A 1 92 ? 13.257 -3.969 -7.901 1.00 84.88 92 MET A O 1
ATOM 686 N N . GLN A 1 93 ? 11.851 -5.256 -6.718 1.00 85.81 93 GLN A N 1
ATOM 687 C CA . GLN A 1 93 ? 12.712 -6.441 -6.756 1.00 85.81 93 GLN A CA 1
ATOM 688 C C . GLN A 1 93 ? 12.819 -7.017 -8.177 1.00 85.81 93 GLN A C 1
ATOM 690 O O . GLN A 1 93 ? 13.902 -7.412 -8.604 1.00 85.81 93 GLN A O 1
ATOM 695 N N . VAL A 1 94 ? 11.724 -7.033 -8.946 1.00 82.25 94 VAL A N 1
ATOM 696 C CA . VAL A 1 94 ? 11.747 -7.482 -10.348 1.00 82.25 94 VAL A CA 1
ATOM 697 C C . VAL A 1 94 ? 12.606 -6.559 -11.209 1.00 82.25 94 VAL A C 1
ATOM 699 O O . VAL A 1 94 ? 13.424 -7.053 -11.986 1.00 82.25 94 VAL A O 1
ATOM 702 N N . ASP A 1 95 ? 12.477 -5.243 -11.048 1.00 82.31 95 ASP A N 1
ATOM 703 C CA . ASP A 1 95 ? 13.325 -4.295 -11.768 1.00 82.31 95 ASP A CA 1
ATOM 704 C C . ASP A 1 95 ? 14.799 -4.439 -11.362 1.00 82.31 95 ASP A C 1
ATOM 706 O O . ASP A 1 95 ? 15.686 -4.518 -12.210 1.00 82.31 95 ASP A O 1
ATOM 710 N N . HIS A 1 96 ? 15.067 -4.578 -10.064 1.00 79.19 96 HIS A N 1
ATOM 711 C CA . HIS A 1 96 ? 16.428 -4.689 -9.552 1.00 79.19 96 HIS A CA 1
ATOM 712 C C . HIS A 1 96 ? 17.151 -5.963 -10.018 1.00 79.19 96 HIS A C 1
ATOM 714 O O . HIS A 1 96 ? 18.332 -5.898 -10.354 1.00 79.19 96 HIS A O 1
ATOM 720 N N . PHE A 1 97 ? 16.469 -7.115 -10.055 1.00 76.69 97 PHE A N 1
ATOM 721 C CA . PHE A 1 97 ? 17.104 -8.399 -10.390 1.00 76.69 97 PHE A CA 1
ATOM 722 C C . PHE A 1 97 ? 17.025 -8.784 -11.866 1.00 76.69 97 PHE A C 1
ATOM 724 O O . PHE A 1 97 ? 17.920 -9.468 -12.359 1.00 76.69 97 PHE A O 1
ATOM 731 N N . TYR A 1 98 ? 15.963 -8.384 -12.567 1.00 77.81 98 TYR A N 1
ATOM 732 C CA . TYR A 1 98 ? 15.732 -8.772 -13.961 1.00 77.81 98 TYR A CA 1
ATOM 733 C C . TYR A 1 98 ? 15.860 -7.599 -14.938 1.00 77.81 98 TYR A C 1
ATOM 735 O O . TYR A 1 98 ? 15.692 -7.809 -16.139 1.00 77.81 98 TYR A O 1
ATOM 743 N N . HIS A 1 99 ? 16.145 -6.383 -14.448 1.00 77.69 99 HIS A N 1
ATOM 744 C CA . HIS A 1 99 ? 16.175 -5.146 -15.242 1.00 77.69 99 HIS A CA 1
ATOM 745 C C . HIS A 1 99 ? 14.895 -4.946 -16.065 1.00 77.69 99 HIS A C 1
ATOM 747 O O . HIS A 1 99 ? 14.909 -4.407 -17.174 1.00 77.69 99 HIS A O 1
ATOM 753 N N . PHE A 1 100 ? 13.775 -5.436 -15.529 1.00 75.25 100 PHE A N 1
ATOM 754 C CA . PHE A 1 100 ? 12.486 -5.453 -16.194 1.00 75.25 100 PHE A CA 1
ATOM 755 C C . PHE A 1 100 ? 11.510 -4.526 -15.472 1.00 75.25 100 PHE A C 1
ATOM 757 O O . PHE A 1 100 ? 10.869 -4.894 -14.488 1.00 75.25 100 PHE A O 1
ATOM 764 N N . ASN A 1 101 ? 11.352 -3.320 -16.012 1.00 74.94 101 ASN A N 1
ATOM 765 C CA . ASN A 1 101 ? 10.371 -2.353 -15.537 1.00 74.94 101 ASN A CA 1
ATOM 766 C C . ASN A 1 101 ? 9.001 -2.612 -16.179 1.00 74.94 101 ASN A C 1
ATOM 768 O O . ASN A 1 101 ? 8.677 -2.056 -17.234 1.00 74.94 101 ASN A O 1
ATOM 772 N N . LEU A 1 102 ? 8.167 -3.426 -15.524 1.00 75.12 102 LEU A N 1
ATOM 773 C CA . LEU A 1 102 ? 6.806 -3.723 -15.990 1.00 75.12 102 LEU A CA 1
ATOM 774 C C . LEU A 1 102 ? 5.985 -2.438 -16.203 1.00 75.12 102 LEU A C 1
ATOM 776 O O . LEU A 1 102 ? 5.241 -2.330 -17.179 1.00 75.12 102 LEU A O 1
ATOM 780 N N . PHE A 1 103 ? 6.139 -1.445 -15.323 1.00 72.38 103 PHE A N 1
ATOM 781 C CA . PHE A 1 103 ? 5.426 -0.176 -15.456 1.00 72.38 103 PHE A CA 1
ATOM 782 C C . PHE A 1 103 ? 5.900 0.666 -16.645 1.00 72.38 103 PHE A C 1
ATOM 784 O O . PHE A 1 103 ? 5.059 1.242 -17.336 1.00 72.38 103 PHE A O 1
ATOM 791 N N . ASN A 1 104 ? 7.203 0.684 -16.941 1.00 72.44 104 ASN A N 1
ATOM 792 C CA . ASN A 1 104 ? 7.720 1.393 -18.117 1.00 72.44 104 ASN A CA 1
ATOM 793 C C . ASN A 1 104 ? 7.311 0.694 -19.416 1.00 72.44 104 ASN A C 1
ATOM 795 O O . ASN A 1 104 ? 7.060 1.367 -20.412 1.00 72.44 104 ASN A O 1
ATOM 799 N N . LEU A 1 105 ? 7.182 -0.637 -19.401 1.00 76.69 105 LEU A N 1
ATOM 800 C CA . LEU A 1 105 ? 6.694 -1.394 -20.552 1.00 76.69 105 LEU A CA 1
ATOM 801 C C . LEU A 1 105 ? 5.215 -1.098 -20.855 1.00 76.69 105 LEU A C 1
ATOM 803 O O . LEU A 1 105 ? 4.854 -0.945 -22.019 1.00 76.69 105 LEU A O 1
ATOM 807 N N . LEU A 1 106 ? 4.359 -1.020 -19.829 1.00 77.88 106 LEU A N 1
ATOM 808 C CA . LEU A 1 106 ? 2.917 -0.807 -20.017 1.00 77.88 106 LEU A CA 1
ATOM 809 C C . LEU A 1 106 ? 2.531 0.662 -20.243 1.00 77.88 106 LEU A C 1
ATOM 811 O O . LEU A 1 106 ? 1.588 0.928 -20.985 1.00 77.88 106 LEU A O 1
ATOM 815 N N . PHE A 1 107 ? 3.214 1.606 -19.590 1.00 79.75 107 PHE A N 1
ATOM 816 C CA . PHE A 1 107 ? 2.800 3.015 -19.547 1.00 79.75 107 PHE A CA 1
ATOM 817 C C . PHE A 1 107 ? 3.869 4.000 -20.053 1.00 79.75 107 PHE A C 1
ATOM 819 O O . PHE A 1 107 ? 3.621 5.207 -20.077 1.00 79.75 107 PHE A O 1
ATOM 826 N N . GLY A 1 108 ? 5.046 3.518 -20.464 1.00 81.94 108 GLY A N 1
ATOM 827 C CA . GLY A 1 108 ? 6.210 4.356 -20.764 1.00 81.94 108 GLY A CA 1
ATOM 828 C C . GLY A 1 108 ? 6.894 4.888 -19.500 1.00 81.94 108 GLY A C 1
ATOM 829 O O . GLY A 1 108 ? 6.365 4.774 -18.399 1.00 81.94 108 GLY A O 1
ATOM 830 N N . GLU A 1 109 ? 8.070 5.499 -19.644 1.00 81.19 109 GLU A N 1
ATOM 831 C CA . GLU A 1 109 ? 8.888 5.999 -18.521 1.00 81.19 109 G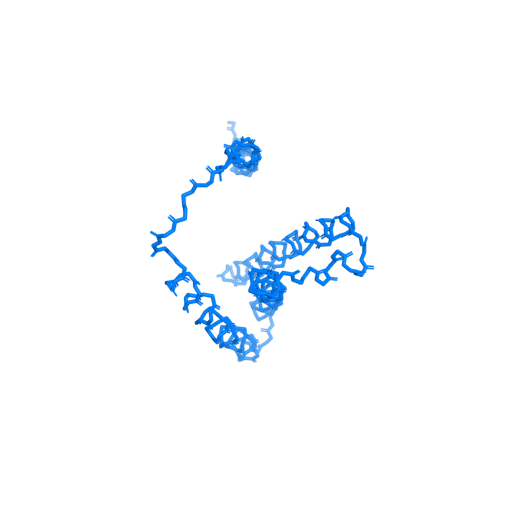LU A CA 1
ATOM 832 C C . GLU A 1 109 ? 8.136 7.003 -17.623 1.00 81.19 109 GLU A C 1
ATOM 834 O O . GLU A 1 109 ? 8.101 6.890 -16.393 1.00 81.19 109 GLU A O 1
ATOM 839 N N . THR A 1 110 ? 7.451 7.967 -18.244 1.00 80.88 110 THR A N 1
ATOM 840 C CA . THR A 1 110 ? 6.644 8.962 -17.526 1.00 80.88 110 THR A CA 1
ATOM 841 C C . THR A 1 110 ? 5.413 8.332 -16.875 1.00 80.88 110 THR A C 1
ATOM 843 O O . THR A 1 110 ? 5.071 8.658 -15.737 1.00 80.88 110 THR A O 1
ATOM 846 N N . GLY A 1 111 ? 4.745 7.413 -17.576 1.00 78.62 111 GLY A N 1
ATOM 847 C CA . GLY A 1 111 ? 3.560 6.735 -17.062 1.00 78.62 111 GLY A CA 1
ATOM 848 C C . GLY A 1 111 ? 3.879 5.769 -15.923 1.00 78.62 111 GLY A C 1
ATOM 849 O O . GLY A 1 111 ? 3.109 5.687 -14.968 1.00 78.62 111 GLY A O 1
ATOM 850 N N . GLY A 1 112 ? 5.039 5.110 -15.962 1.00 80.25 112 GLY A N 1
ATOM 851 C CA . GLY A 1 112 ? 5.507 4.249 -14.885 1.00 80.25 112 GLY A CA 1
ATOM 852 C C . GLY A 1 112 ? 5.821 5.030 -13.612 1.00 80.25 112 GLY A C 1
ATOM 853 O O . GLY A 1 112 ? 5.381 4.647 -12.528 1.00 80.25 112 GLY A O 1
ATOM 854 N N . SER A 1 113 ? 6.460 6.194 -13.753 1.00 82.50 113 SER A N 1
ATOM 855 C CA . SER A 1 113 ? 6.713 7.114 -12.636 1.00 82.50 113 SER A CA 1
ATOM 856 C C . SER A 1 113 ? 5.414 7.649 -12.014 1.00 82.50 113 SER A C 1
ATOM 858 O O . SER A 1 113 ? 5.282 7.709 -10.789 1.00 82.50 113 SER A O 1
ATOM 860 N N . LEU A 1 114 ? 4.416 7.989 -12.838 1.00 86.12 114 LEU A N 1
ATOM 861 C CA . LEU A 1 114 ? 3.083 8.391 -12.369 1.00 86.12 114 LEU A CA 1
ATOM 862 C C . LEU A 1 114 ? 2.347 7.248 -11.659 1.00 86.12 114 LEU A C 1
ATOM 864 O O . LEU A 1 114 ? 1.762 7.473 -10.598 1.00 86.12 114 LEU A O 1
ATOM 868 N N . ALA A 1 115 ? 2.388 6.031 -12.206 1.00 83.12 115 ALA A N 1
ATOM 869 C CA . ALA A 1 115 ? 1.786 4.850 -11.590 1.00 83.12 115 ALA A CA 1
ATOM 870 C C . ALA A 1 115 ? 2.429 4.536 -10.231 1.00 83.12 115 ALA A C 1
ATOM 872 O O . ALA A 1 115 ? 1.718 4.282 -9.255 1.00 83.12 115 ALA A O 1
ATOM 873 N N . TRP A 1 116 ? 3.758 4.636 -10.145 1.00 84.88 116 TRP A N 1
ATOM 874 C CA . TRP A 1 116 ? 4.509 4.484 -8.901 1.00 84.88 116 TRP A CA 1
ATOM 875 C C . TRP A 1 116 ? 4.107 5.529 -7.855 1.00 84.88 116 TRP A C 1
ATOM 877 O O . TRP A 1 116 ? 3.767 5.190 -6.718 1.00 84.88 116 TRP A O 1
ATOM 887 N N . PHE A 1 117 ? 4.072 6.805 -8.244 1.00 88.62 117 PHE A N 1
ATOM 888 C CA . PHE A 1 117 ? 3.642 7.888 -7.362 1.00 88.62 117 PHE A CA 1
ATOM 889 C C . PHE A 1 117 ? 2.201 7.690 -6.871 1.00 88.62 117 PHE A C 1
ATOM 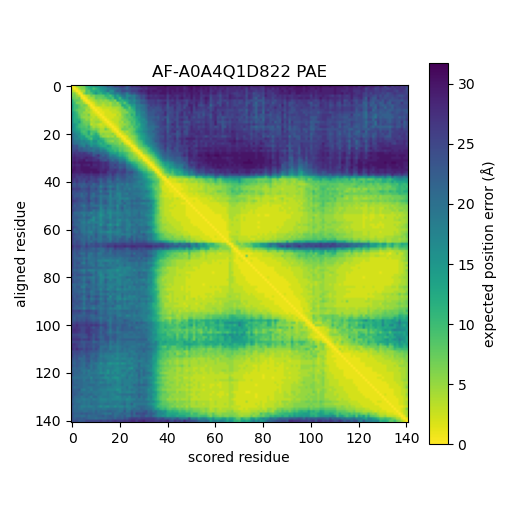891 O O . PHE A 1 117 ? 1.915 7.849 -5.682 1.00 88.62 117 PHE A O 1
ATOM 898 N N . LEU A 1 118 ? 1.293 7.284 -7.759 1.00 88.94 118 LEU A N 1
ATOM 899 C CA . LEU A 1 118 ? -0.093 7.002 -7.401 1.00 88.94 118 LEU A CA 1
ATOM 900 C C . LEU A 1 118 ? -0.189 5.834 -6.407 1.00 88.94 118 LEU A C 1
ATOM 902 O O . LEU A 1 118 ? -0.937 5.925 -5.434 1.00 88.94 118 LEU A O 1
ATOM 906 N N . ALA A 1 119 ? 0.596 4.771 -6.604 1.00 89.31 119 ALA A N 1
ATOM 907 C CA . ALA A 1 119 ? 0.664 3.640 -5.681 1.00 89.31 119 ALA A CA 1
ATOM 908 C C . ALA A 1 119 ? 1.154 4.066 -4.286 1.00 89.31 119 ALA A C 1
ATOM 910 O O . ALA A 1 119 ? 0.574 3.643 -3.279 1.00 89.31 119 ALA A O 1
ATOM 911 N N . LEU A 1 120 ? 2.150 4.957 -4.208 1.00 89.38 120 LEU A N 1
ATOM 912 C CA . LEU A 1 120 ? 2.591 5.546 -2.940 1.00 89.38 120 LEU A CA 1
ATOM 913 C C . LEU A 1 120 ? 1.449 6.312 -2.270 1.00 89.38 120 LEU A C 1
ATOM 915 O O . LEU A 1 120 ? 1.101 6.018 -1.125 1.00 89.38 120 LEU A O 1
ATOM 919 N N . VAL A 1 121 ? 0.819 7.249 -2.982 1.00 93.12 121 VAL A N 1
ATOM 920 C CA . VAL A 1 121 ? -0.299 8.041 -2.447 1.00 93.12 121 VAL A CA 1
ATOM 921 C C . VAL A 1 121 ? -1.411 7.129 -1.924 1.00 93.12 121 VAL A C 1
ATOM 923 O O . VAL A 1 121 ? -1.872 7.302 -0.795 1.00 93.12 121 VAL A O 1
ATOM 926 N N . VAL A 1 122 ? -1.803 6.114 -2.695 1.00 93.56 122 VAL A N 1
ATOM 927 C CA . VAL A 1 122 ? -2.843 5.153 -2.305 1.00 93.56 122 VAL A CA 1
ATOM 928 C C . VAL A 1 122 ? -2.441 4.366 -1.055 1.00 93.56 122 VAL A C 1
ATOM 930 O O . VAL A 1 122 ? -3.248 4.255 -0.132 1.00 93.56 122 VAL A O 1
ATOM 933 N N . THR A 1 123 ? -1.201 3.877 -0.979 1.00 93.25 123 THR A N 1
ATOM 934 C CA . THR A 1 123 ? -0.679 3.131 0.180 1.00 93.25 123 THR A CA 1
ATOM 935 C C . THR A 1 123 ? -0.758 3.962 1.459 1.00 93.25 123 THR A C 1
ATOM 937 O O . THR A 1 123 ? -1.287 3.504 2.480 1.00 93.25 123 THR A O 1
ATOM 940 N N . TRP A 1 124 ? -0.283 5.208 1.406 1.00 93.00 124 TRP A N 1
ATOM 941 C CA . TRP A 1 124 ? -0.275 6.107 2.559 1.00 93.00 124 TRP A CA 1
ATOM 942 C C . TRP A 1 124 ? -1.685 6.547 2.954 1.00 93.00 124 TRP A C 1
ATOM 944 O O . TRP A 1 124 ? -1.998 6.576 4.145 1.00 93.00 124 TRP A O 1
ATOM 954 N N . LEU A 1 125 ? -2.568 6.824 1.988 1.00 95.00 125 LEU A N 1
ATOM 955 C CA . LEU A 1 125 ? -3.957 7.202 2.265 1.00 95.00 125 LEU A CA 1
ATOM 956 C C . LEU A 1 125 ? -4.767 6.049 2.862 1.00 95.00 125 LEU A C 1
ATOM 958 O O . LEU A 1 125 ? -5.500 6.263 3.830 1.00 95.00 125 LEU A O 1
ATOM 962 N N . LEU A 1 126 ? -4.618 4.831 2.336 1.00 93.00 126 LEU A N 1
ATOM 963 C CA . LEU A 1 126 ? -5.240 3.629 2.899 1.00 93.00 126 LEU A CA 1
ATOM 964 C C . LEU A 1 126 ? -4.768 3.391 4.331 1.00 93.00 126 LEU A C 1
ATOM 966 O O . LEU A 1 126 ? -5.591 3.153 5.219 1.00 93.00 126 LEU A O 1
ATOM 970 N N . SER A 1 127 ? -3.463 3.532 4.566 1.00 92.62 127 SER A N 1
ATOM 971 C CA . SER A 1 127 ? -2.878 3.360 5.893 1.00 92.62 127 SER A CA 1
ATOM 972 C C . SER A 1 127 ? -3.378 4.429 6.871 1.00 92.62 127 SER A C 1
ATOM 974 O O . SER A 1 127 ? -3.871 4.116 7.955 1.00 92.62 127 SER A O 1
ATOM 976 N N . ALA A 1 128 ? -3.355 5.702 6.471 1.00 92.81 128 ALA A N 1
ATOM 977 C CA . ALA A 1 128 ? -3.853 6.809 7.284 1.00 92.81 128 ALA A CA 1
ATOM 978 C C . ALA A 1 128 ? -5.350 6.664 7.607 1.00 92.81 128 ALA A C 1
ATOM 980 O O . ALA A 1 128 ? -5.759 6.832 8.760 1.00 92.81 128 ALA A O 1
ATOM 981 N N . ALA A 1 129 ? -6.172 6.304 6.618 1.00 92.94 129 ALA A N 1
ATOM 982 C CA . ALA A 1 129 ? -7.597 6.053 6.811 1.00 92.94 129 ALA A CA 1
ATOM 983 C C . ALA A 1 129 ? -7.845 4.844 7.728 1.00 92.94 129 ALA A C 1
ATOM 985 O O . ALA A 1 129 ? -8.737 4.884 8.584 1.00 92.94 129 ALA A O 1
ATOM 986 N N . GLY A 1 130 ? -7.030 3.796 7.590 1.00 92.62 130 GLY A N 1
ATOM 987 C CA . GLY A 1 130 ? -7.045 2.619 8.447 1.00 92.62 130 GLY A CA 1
ATOM 988 C C . GLY A 1 130 ? -6.778 2.966 9.910 1.00 92.62 130 GLY A C 1
ATOM 989 O O . GLY A 1 130 ? -7.625 2.705 10.774 1.00 92.62 130 GLY A O 1
ATOM 990 N N . PHE A 1 131 ? -5.658 3.641 10.181 1.00 92.06 131 PHE A N 1
ATOM 991 C CA . PHE A 1 131 ? -5.302 4.118 11.519 1.00 92.06 131 PHE A CA 1
ATOM 992 C C . PHE A 1 131 ? -6.344 5.070 12.100 1.00 92.06 131 PHE A C 1
ATOM 994 O O . PHE A 1 131 ? -6.734 4.919 13.259 1.00 92.06 131 PHE A O 1
ATOM 1001 N N . TYR A 1 132 ? -6.852 6.014 11.309 1.00 92.25 132 TYR A N 1
ATOM 1002 C CA . TYR A 1 132 ? -7.880 6.947 11.765 1.00 92.25 132 TYR A CA 1
ATOM 1003 C C . TYR A 1 132 ? -9.170 6.228 12.184 1.00 92.25 132 TYR A C 1
ATOM 1005 O O . TYR A 1 132 ? -9.763 6.543 13.222 1.00 92.25 132 TYR A O 1
ATOM 1013 N N . SER A 1 133 ? -9.597 5.231 11.406 1.00 89.19 133 SER A N 1
ATOM 1014 C CA . SER A 1 133 ? -10.790 4.441 11.712 1.00 89.19 133 SER A CA 1
ATOM 1015 C C . SER A 1 133 ? -10.614 3.615 12.993 1.00 89.19 133 SER A C 1
ATOM 1017 O O . SER A 1 133 ? -11.519 3.585 13.833 1.00 89.19 133 SER A O 1
ATOM 1019 N N . MET A 1 134 ? -9.437 3.012 13.191 1.00 89.44 134 MET A N 1
ATOM 1020 C CA . MET A 1 134 ? -9.099 2.290 14.424 1.00 89.44 134 MET A CA 1
ATOM 1021 C C . MET A 1 134 ? -9.005 3.224 15.638 1.00 89.44 134 MET A C 1
ATOM 1023 O O . MET A 1 134 ? -9.562 2.915 16.689 1.00 89.44 134 MET A O 1
ATOM 1027 N N . TYR A 1 135 ? -8.397 4.402 15.487 1.00 89.19 135 TYR A N 1
ATOM 1028 C CA . TYR A 1 135 ? -8.317 5.426 16.533 1.00 89.19 135 TYR A CA 1
ATOM 1029 C C . TYR A 1 135 ? -9.700 5.898 16.993 1.00 89.19 135 TYR A C 1
ATOM 1031 O O . TYR A 1 135 ? -9.963 6.017 18.192 1.00 89.19 135 TYR A O 1
ATOM 1039 N N . LYS A 1 136 ? -10.609 6.157 16.045 1.00 86.56 136 LYS A N 1
ATOM 1040 C CA . LYS A 1 136 ? -11.983 6.560 16.362 1.00 86.56 136 LYS A CA 1
ATOM 1041 C C . LYS A 1 136 ? -12.724 5.454 17.118 1.00 86.56 136 LYS A C 1
ATOM 1043 O O . LYS A 1 136 ? -13.392 5.750 18.108 1.00 86.56 136 LYS A O 1
ATOM 1048 N N . ALA A 1 137 ? -12.548 4.204 16.693 1.00 86.56 137 ALA A N 1
ATOM 1049 C CA . ALA A 1 137 ? -13.141 3.050 17.356 1.00 86.56 137 ALA A CA 1
ATOM 1050 C C . ALA A 1 137 ? -12.589 2.844 18.778 1.00 86.56 137 ALA A C 1
ATOM 1052 O O . ALA A 1 137 ? -13.370 2.647 19.703 1.00 86.56 137 ALA A O 1
ATOM 1053 N N . GLY A 1 138 ? -11.273 2.980 18.976 1.00 82.88 138 GLY A N 1
ATOM 1054 C CA . GLY A 1 138 ? -10.633 2.876 20.293 1.00 82.88 138 GLY A CA 1
ATOM 1055 C C . GLY A 1 138 ? -11.067 3.965 21.281 1.00 82.88 138 GLY A C 1
ATOM 1056 O O . GLY A 1 138 ? -11.020 3.761 22.487 1.00 82.88 138 GLY A O 1
ATOM 1057 N N . LYS A 1 139 ? -11.560 5.108 20.787 1.00 84.75 139 LYS A N 1
ATOM 1058 C CA . LYS A 1 139 ? -12.168 6.169 21.609 1.00 84.75 139 LYS A CA 1
ATOM 1059 C C . LYS A 1 139 ? -13.660 5.966 21.906 1.00 84.75 139 LYS A C 1
ATOM 1061 O O . LYS A 1 139 ? -14.273 6.871 22.470 1.00 84.75 139 LYS A O 1
ATOM 1066 N N . GLY A 1 140 ? -14.254 4.843 21.499 1.00 69.50 140 GLY A N 1
ATOM 1067 C CA . GLY A 1 140 ? -15.685 4.574 21.669 1.00 69.50 140 GLY A CA 1
ATOM 1068 C C . GLY A 1 140 ? -16.597 5.4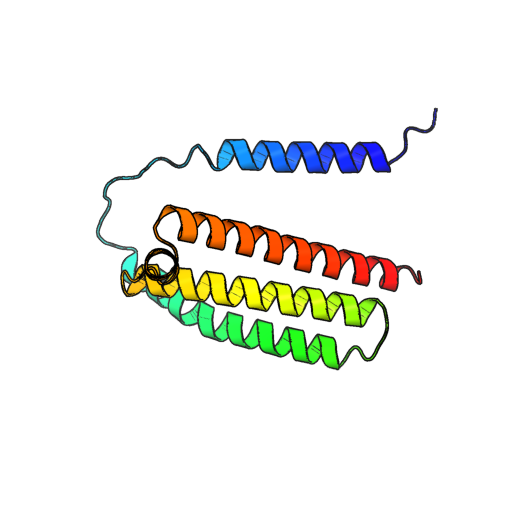60 20.808 1.00 69.50 140 GLY A C 1
ATOM 1069 O O 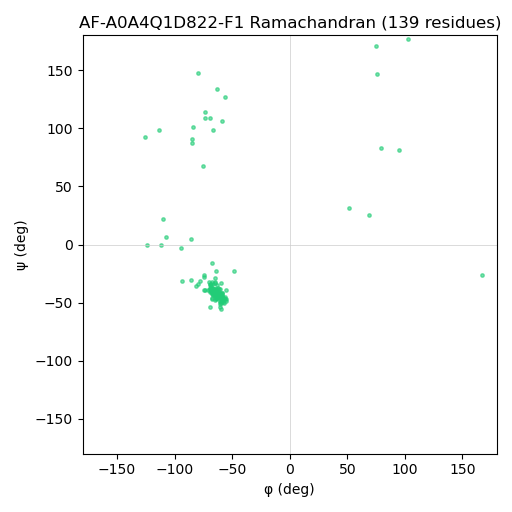. GLY A 1 140 ? -17.732 5.717 21.201 1.00 69.50 140 GLY A O 1
ATOM 1070 N N . ARG A 1 141 ? -16.109 5.979 19.666 1.00 56.94 141 ARG A N 1
ATOM 1071 C CA . ARG A 1 141 ? -16.837 6.930 18.796 1.00 56.94 141 ARG A CA 1
ATOM 1072 C C . ARG A 1 141 ? -17.185 6.399 17.415 1.00 56.94 141 ARG A C 1
ATOM 1074 O O . ARG A 1 141 ? -16.610 5.422 16.899 1.00 56.94 141 ARG A O 1
#